Protein AF-A0A8X6F850-F1 (afdb_monomer_lite)

Foldseek 3Di:
DDPVVVVVLVVLLVVCLVPQFDDPDPVRSVVRSVVVSCCCPDVVNVVPDDDDDDDDDDDDPVVVVVPDDDDDDDDPPDPDDDDDDDDD

Structure (mmCIF, N/CA/C/O backbone):
data_AF-A0A8X6F850-F1
#
_entry.id   AF-A0A8X6F850-F1
#
loop_
_atom_site.group_PDB
_atom_site.id
_atom_site.type_symbol
_atom_site.label_atom_id
_atom_site.label_alt_id
_atom_site.label_comp_id
_atom_site.label_asym_id
_atom_site.label_entity_id
_atom_site.label_seq_id
_atom_site.pdbx_PDB_ins_code
_atom_site.Cartn_x
_atom_site.Cartn_y
_atom_site.Cartn_z
_atom_site.occupancy
_atom_site.B_iso_or_equiv
_atom_site.auth_seq_id
_atom_site.auth_comp_id
_atom_site.auth_asym_id
_atom_site.auth_atom_id
_atom_site.pdbx_PDB_model_num
ATOM 1 N N . MET A 1 1 ? -4.516 8.251 8.844 1.00 72.88 1 MET A N 1
ATOM 2 C CA . MET A 1 1 ? -3.565 7.357 8.147 1.00 72.88 1 MET A CA 1
ATOM 3 C C . MET A 1 1 ? -2.534 6.921 9.173 1.00 72.88 1 MET A C 1
ATOM 5 O O . MET A 1 1 ? -1.993 7.807 9.819 1.00 72.88 1 MET A O 1
ATOM 9 N N . SER A 1 2 ? -2.337 5.619 9.399 1.00 93.56 2 SER A N 1
ATOM 10 C CA . SER A 1 2 ? -1.290 5.119 10.307 1.00 93.56 2 SER A CA 1
ATOM 11 C C . SER A 1 2 ? 0.013 4.872 9.544 1.00 93.56 2 SER A C 1
ATOM 13 O O . SER A 1 2 ? -0.016 4.610 8.341 1.00 93.56 2 SER A O 1
ATOM 15 N N . GLU A 1 3 ? 1.147 4.932 10.238 1.00 96.50 3 GLU A N 1
ATOM 16 C CA . GLU A 1 3 ? 2.467 4.583 9.693 1.00 96.50 3 GLU A CA 1
ATOM 17 C C . GLU A 1 3 ? 2.486 3.157 9.125 1.00 96.50 3 GLU A C 1
ATOM 19 O O . GLU A 1 3 ? 2.886 2.948 7.983 1.00 96.50 3 GLU A O 1
ATOM 24 N N . GLU A 1 4 ? 1.902 2.202 9.851 1.00 94.81 4 GLU A N 1
ATOM 25 C CA . GLU A 1 4 ? 1.764 0.808 9.413 1.00 94.81 4 GLU A CA 1
ATOM 26 C C . GLU A 1 4 ? 1.070 0.672 8.047 1.00 94.81 4 GLU A C 1
ATOM 28 O O . GLU A 1 4 ? 1.418 -0.189 7.236 1.00 94.81 4 GLU A O 1
ATOM 33 N N . ALA A 1 5 ? 0.080 1.529 7.764 1.00 93.06 5 ALA A N 1
ATOM 34 C CA . ALA A 1 5 ? -0.595 1.522 6.472 1.00 93.06 5 ALA A CA 1
ATOM 35 C C . ALA A 1 5 ? 0.353 1.970 5.348 1.00 93.06 5 ALA A C 1
ATOM 37 O O . ALA A 1 5 ? 0.326 1.395 4.259 1.00 93.06 5 ALA A O 1
ATOM 38 N N . LEU A 1 6 ? 1.213 2.958 5.606 1.00 93.88 6 LEU A N 1
ATOM 39 C CA . LEU A 1 6 ? 2.217 3.425 4.647 1.00 93.88 6 LEU A CA 1
ATOM 40 C C . LEU A 1 6 ? 3.310 2.372 4.425 1.00 93.88 6 LEU A C 1
ATOM 42 O O . LEU A 1 6 ? 3.681 2.102 3.281 1.00 93.88 6 LEU A O 1
ATOM 46 N N . GLU A 1 7 ? 3.782 1.718 5.485 1.00 96.62 7 GLU A N 1
ATOM 47 C CA . GLU A 1 7 ? 4.761 0.632 5.388 1.00 96.62 7 GLU A CA 1
ATOM 48 C C . GLU A 1 7 ? 4.231 -0.557 4.582 1.00 96.62 7 GLU A C 1
ATOM 50 O O . GLU A 1 7 ? 4.926 -1.079 3.702 1.00 96.62 7 GLU A O 1
ATOM 55 N N . ALA A 1 8 ? 2.975 -0.950 4.818 1.00 94.56 8 ALA A N 1
ATOM 56 C CA . ALA A 1 8 ? 2.313 -1.985 4.033 1.00 94.56 8 ALA A CA 1
ATOM 57 C C . ALA A 1 8 ? 2.262 -1.610 2.542 1.00 94.56 8 ALA A C 1
ATOM 59 O O . ALA A 1 8 ? 2.577 -2.435 1.683 1.00 94.56 8 ALA A O 1
ATOM 60 N N . ARG A 1 9 ? 1.965 -0.345 2.217 1.00 95.69 9 ARG A N 1
ATOM 61 C CA . ARG A 1 9 ? 1.978 0.141 0.827 1.00 95.69 9 ARG A CA 1
ATOM 62 C C . ARG A 1 9 ? 3.368 0.166 0.205 1.00 95.69 9 ARG A C 1
ATOM 64 O O . ARG A 1 9 ? 3.509 -0.153 -0.976 1.00 95.69 9 ARG A O 1
ATOM 71 N N . ASN A 1 10 ? 4.406 0.470 0.976 1.00 96.31 10 ASN A N 1
ATOM 72 C CA . ASN A 1 10 ? 5.786 0.380 0.498 1.00 96.31 10 ASN A CA 1
ATOM 73 C C . ASN A 1 10 ? 6.185 -1.068 0.187 1.00 96.31 10 ASN A C 1
ATOM 75 O O . ASN A 1 10 ? 6.892 -1.318 -0.794 1.00 96.31 10 ASN A O 1
ATOM 79 N N . LYS A 1 11 ? 5.706 -2.030 0.982 1.00 97.12 11 LYS A N 1
ATOM 80 C CA . LYS A 1 11 ? 5.888 -3.460 0.709 1.00 97.12 11 LYS A CA 1
ATOM 81 C C . LYS A 1 11 ? 5.208 -3.872 -0.598 1.00 97.12 11 LYS A C 1
ATOM 83 O O . LYS A 1 11 ? 5.852 -4.516 -1.425 1.00 97.12 11 LYS A O 1
ATOM 88 N N . ASP A 1 12 ? 3.969 -3.435 -0.820 1.00 97.19 12 ASP A N 1
ATOM 89 C CA . ASP A 1 12 ? 3.251 -3.670 -2.079 1.00 97.19 12 ASP A CA 1
ATOM 90 C C . ASP A 1 12 ? 3.993 -3.063 -3.277 1.00 97.19 12 ASP A C 1
ATOM 92 O O . ASP A 1 12 ? 4.147 -3.713 -4.304 1.00 97.19 12 ASP A O 1
ATOM 96 N N . SER A 1 13 ? 4.513 -1.838 -3.143 1.00 97.06 13 SER A N 1
ATOM 97 C CA . SER A 1 13 ? 5.274 -1.164 -4.204 1.00 97.06 13 SER A CA 1
ATOM 98 C C . SER A 1 13 ? 6.519 -1.957 -4.621 1.0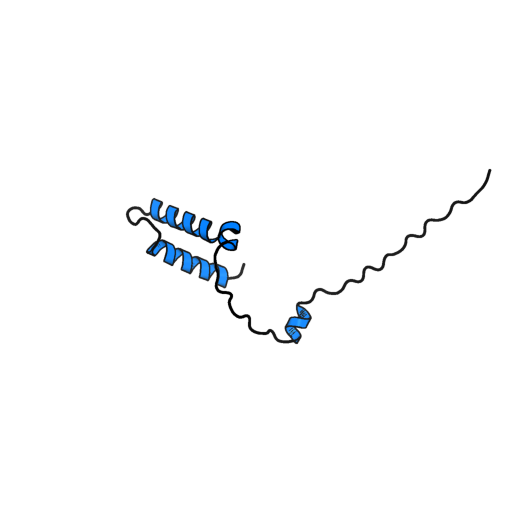0 97.06 13 SER A C 1
ATOM 100 O O . SER A 1 13 ? 6.757 -2.152 -5.815 1.00 97.06 13 SER A O 1
ATOM 102 N N . LYS A 1 14 ? 7.282 -2.492 -3.656 1.00 97.69 14 LYS A N 1
ATOM 103 C CA . LYS A 1 14 ? 8.429 -3.376 -3.936 1.00 97.69 14 LYS A CA 1
ATOM 104 C C . LYS A 1 14 ? 7.986 -4.661 -4.640 1.00 97.69 14 LYS A C 1
ATOM 106 O O . LYS A 1 14 ? 8.565 -5.025 -5.660 1.00 97.69 14 LYS A O 1
ATOM 111 N N . TYR A 1 15 ? 6.918 -5.289 -4.151 1.00 98.19 15 TYR A N 1
ATOM 112 C CA . TYR A 1 15 ? 6.361 -6.509 -4.736 1.00 98.19 15 TYR A CA 1
ATOM 113 C C . TYR A 1 15 ? 5.870 -6.302 -6.180 1.00 98.19 15 TYR A C 1
ATOM 115 O O . TYR A 1 15 ? 6.205 -7.076 -7.080 1.00 98.19 15 TYR A O 1
ATOM 123 N N . PHE A 1 16 ? 5.122 -5.227 -6.445 1.00 98.25 16 PHE A N 1
ATOM 124 C CA . PHE A 1 16 ? 4.686 -4.883 -7.797 1.00 98.25 16 PHE A CA 1
ATOM 125 C C . PHE A 1 16 ? 5.872 -4.565 -8.688 1.00 98.25 16 PHE A C 1
ATOM 127 O O . PHE A 1 16 ? 5.940 -5.093 -9.795 1.00 98.25 16 PHE A O 1
ATOM 134 N N . ARG A 1 17 ? 6.849 -3.797 -8.190 1.00 96.88 17 ARG A N 1
ATOM 135 C CA . ARG A 1 17 ? 8.082 -3.524 -8.926 1.00 96.88 17 ARG A CA 1
ATOM 136 C C . ARG A 1 17 ? 8.781 -4.802 -9.343 1.00 96.88 17 ARG A C 1
ATOM 138 O O . ARG A 1 17 ? 9.349 -4.804 -10.423 1.00 96.88 17 ARG A O 1
ATOM 145 N N . GLU A 1 18 ? 8.805 -5.846 -8.521 1.00 97.06 18 GLU A N 1
ATOM 146 C CA . GLU A 1 18 ? 9.485 -7.107 -8.824 1.00 97.06 18 GLU A CA 1
ATOM 147 C C . GLU A 1 18 ? 8.707 -7.968 -9.820 1.00 97.06 18 GLU A C 1
ATOM 149 O O . GLU A 1 18 ? 9.306 -8.417 -10.798 1.00 97.06 18 GLU A O 1
ATOM 154 N N . HIS A 1 19 ? 7.393 -8.109 -9.636 1.00 97.69 19 HIS A N 1
ATOM 155 C CA . HIS A 1 19 ? 6.600 -9.131 -10.327 1.00 97.69 19 HIS A CA 1
ATOM 156 C C . HIS A 1 19 ? 5.604 -8.613 -11.376 1.00 97.69 19 HIS A C 1
ATOM 158 O O . HIS A 1 19 ? 5.136 -9.401 -12.190 1.00 97.69 19 HIS A O 1
ATOM 164 N N . HIS A 1 20 ? 5.268 -7.322 -11.374 1.00 97.06 20 HIS A N 1
ATOM 165 C CA . HIS A 1 20 ? 4.147 -6.768 -12.150 1.00 97.06 20 HIS A CA 1
ATOM 166 C C . HIS A 1 20 ? 4.559 -5.609 -13.068 1.00 97.06 20 HIS A C 1
ATOM 168 O O . HIS A 1 20 ? 3.706 -4.844 -13.509 1.00 97.06 20 HIS A O 1
ATOM 174 N N . THR A 1 21 ? 5.856 -5.454 -13.361 1.00 97.88 21 THR A N 1
ATOM 175 C CA . THR A 1 21 ? 6.348 -4.386 -14.242 1.00 97.88 21 THR A CA 1
ATOM 176 C C . THR A 1 21 ? 7.153 -4.895 -15.420 1.00 97.88 21 THR A C 1
ATOM 178 O O . THR A 1 21 ? 7.895 -5.879 -15.345 1.00 97.88 21 THR A O 1
ATOM 181 N N . ARG A 1 22 ? 7.081 -4.129 -16.505 1.00 96.81 22 ARG A N 1
ATOM 182 C CA . ARG A 1 22 ? 7.981 -4.219 -17.649 1.00 96.81 22 ARG A CA 1
ATOM 183 C C . ARG A 1 22 ? 9.398 -3.785 -17.244 1.00 96.81 22 ARG A C 1
ATOM 185 O O . ARG A 1 22 ? 9.595 -2.695 -16.710 1.00 96.81 22 ARG A O 1
ATOM 192 N N . LYS A 1 23 ? 10.407 -4.626 -17.515 1.00 95.12 23 LYS A N 1
ATOM 193 C CA . LYS A 1 23 ? 11.801 -4.447 -17.034 1.00 95.12 23 LYS A CA 1
ATOM 194 C C . LYS A 1 23 ? 12.761 -3.766 -18.005 1.00 95.12 23 LYS A C 1
ATOM 196 O O . LYS A 1 23 ? 13.939 -3.633 -17.698 1.00 95.12 23 LYS A O 1
ATOM 201 N N . PHE A 1 24 ? 12.281 -3.341 -19.165 1.00 93.19 24 PHE A N 1
ATOM 202 C CA . PHE A 1 24 ? 13.142 -2.805 -20.219 1.00 93.19 24 PHE A CA 1
ATOM 203 C C . PHE A 1 24 ? 13.349 -1.285 -20.133 1.00 93.19 24 PHE A C 1
ATOM 205 O O . PHE A 1 24 ? 14.289 -0.761 -20.720 1.00 93.19 24 PHE A O 1
ATOM 212 N N . ASN A 1 25 ? 12.499 -0.560 -19.397 1.00 95.69 25 ASN A N 1
ATOM 213 C CA . ASN A 1 25 ? 12.604 0.888 -19.235 1.00 95.69 25 ASN A CA 1
ATOM 214 C C . ASN A 1 25 ? 12.087 1.319 -17.861 1.00 95.69 25 ASN A C 1
ATOM 216 O O . ASN A 1 25 ? 11.007 0.914 -17.426 1.00 95.69 25 ASN A O 1
ATOM 220 N N . ARG A 1 26 ? 12.827 2.213 -17.199 1.00 96.38 26 ARG A N 1
ATOM 221 C CA . ARG A 1 26 ? 12.430 2.797 -15.916 1.00 96.38 26 ARG A CA 1
ATOM 222 C C . ARG A 1 26 ? 11.086 3.523 -15.993 1.00 96.38 26 ARG A C 1
ATOM 224 O O . ARG A 1 26 ? 10.290 3.365 -15.073 1.00 96.38 26 ARG A O 1
ATOM 231 N N . LYS A 1 27 ? 10.825 4.303 -17.050 1.00 97.81 27 LYS A N 1
ATOM 232 C CA . LYS A 1 27 ? 9.575 5.077 -17.179 1.00 97.81 27 LYS A CA 1
ATOM 233 C C . LYS A 1 27 ? 8.362 4.149 -17.185 1.00 97.81 27 LYS A C 1
ATOM 235 O O . LYS A 1 27 ? 7.462 4.328 -16.374 1.00 97.81 27 LYS A O 1
ATOM 240 N N . GLN A 1 28 ? 8.391 3.126 -18.035 1.00 97.69 28 GLN A N 1
ATOM 241 C CA . GLN A 1 28 ? 7.316 2.135 -18.114 1.00 97.69 28 GLN A CA 1
ATOM 242 C C . GLN A 1 28 ? 7.215 1.309 -16.835 1.00 97.69 28 GLN A C 1
ATOM 244 O O . GLN A 1 28 ? 6.114 1.070 -16.362 1.00 97.69 28 GLN A O 1
ATOM 249 N N . SER A 1 29 ? 8.341 0.967 -16.199 1.00 97.56 29 SER A N 1
ATOM 250 C CA . SER A 1 29 ? 8.286 0.296 -14.901 1.00 97.56 29 SER A CA 1
ATOM 251 C C . SER A 1 29 ? 7.614 1.148 -13.822 1.00 97.56 29 SER A C 1
ATOM 253 O O . SER A 1 29 ? 6.947 0.582 -12.966 1.00 97.56 29 SER A O 1
ATOM 255 N N . MET A 1 30 ? 7.817 2.468 -13.797 1.00 97.50 30 MET A N 1
ATOM 256 C CA . MET A 1 30 ? 7.146 3.348 -12.829 1.00 97.50 30 MET A CA 1
ATOM 257 C C . MET A 1 30 ? 5.661 3.500 -13.148 1.00 97.50 30 MET A C 1
ATOM 259 O O . MET A 1 30 ? 4.838 3.468 -12.238 1.00 97.50 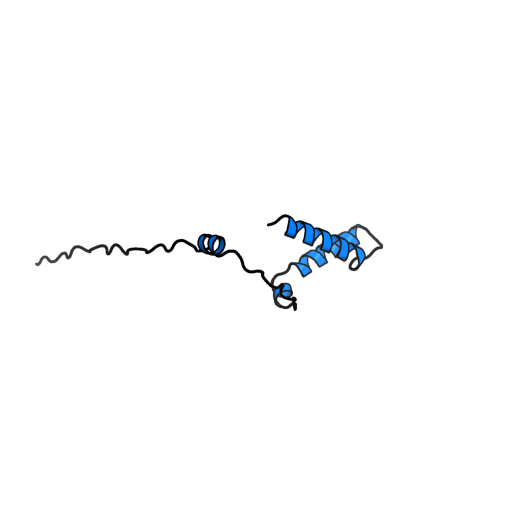30 MET A O 1
ATOM 263 N N . GLU A 1 31 ? 5.327 3.624 -14.430 1.00 98.12 31 GLU A N 1
ATOM 264 C CA . GLU A 1 31 ? 3.946 3.668 -14.905 1.00 98.12 31 GLU A CA 1
ATOM 265 C C . GLU A 1 31 ? 3.170 2.415 -14.471 1.00 98.12 31 GLU A C 1
ATOM 267 O O . GLU A 1 31 ? 2.112 2.533 -13.857 1.00 98.12 31 GLU A O 1
ATOM 272 N N . ASP A 1 32 ? 3.747 1.230 -14.681 1.00 98.12 32 ASP A N 1
ATOM 273 C CA . ASP A 1 32 ? 3.151 -0.052 -14.292 1.00 98.12 32 ASP A CA 1
ATOM 274 C C . ASP A 1 32 ? 2.923 -0.141 -12.772 1.00 98.12 32 ASP A C 1
ATOM 276 O O . ASP A 1 32 ? 1.856 -0.565 -12.326 1.00 98.12 32 ASP A O 1
ATOM 280 N N . ILE A 1 33 ? 3.888 0.312 -11.954 1.00 97.88 33 ILE A N 1
ATOM 281 C CA . ILE A 1 33 ? 3.721 0.348 -10.488 1.00 97.88 33 ILE A CA 1
ATOM 282 C C . ILE A 1 33 ? 2.545 1.243 -10.115 1.00 97.88 33 ILE A C 1
ATOM 284 O O . ILE A 1 33 ? 1.705 0.830 -9.321 1.00 97.88 33 ILE A O 1
ATOM 288 N N . ILE A 1 34 ? 2.468 2.453 -10.672 1.00 97.75 34 ILE A N 1
ATOM 289 C CA . ILE A 1 34 ? 1.391 3.397 -10.354 1.00 97.75 34 ILE A CA 1
ATOM 290 C C . ILE A 1 34 ? 0.037 2.803 -10.745 1.00 97.75 34 ILE A C 1
ATOM 292 O O . ILE A 1 34 ? -0.883 2.816 -9.930 1.00 97.75 34 ILE A O 1
ATOM 296 N N . GLN A 1 35 ? -0.077 2.220 -11.940 1.00 98.00 35 GLN A N 1
ATOM 297 C CA . GLN A 1 35 ? -1.309 1.567 -12.387 1.00 98.00 35 GLN A CA 1
ATOM 298 C C . GLN A 1 35 ? -1.729 0.440 -11.431 1.00 98.00 35 GLN A C 1
ATOM 300 O O . GLN A 1 35 ? -2.892 0.374 -11.030 1.00 98.00 35 GLN A O 1
ATOM 305 N N . MET A 1 36 ? -0.791 -0.403 -10.988 1.00 97.56 36 MET A N 1
ATOM 306 C CA . MET A 1 36 ? -1.088 -1.466 -10.018 1.00 97.56 36 MET A CA 1
ATOM 307 C C . MET A 1 36 ? -1.467 -0.935 -8.646 1.00 97.56 36 MET A C 1
ATOM 309 O O . MET A 1 36 ? -2.417 -1.432 -8.035 1.00 97.56 36 MET A O 1
ATOM 313 N N . LEU A 1 37 ? -0.793 0.110 -8.172 1.00 96.75 37 LEU A N 1
ATOM 314 C CA . LEU A 1 37 ? -1.153 0.747 -6.916 1.00 96.75 37 LEU A CA 1
ATOM 315 C C . LEU A 1 37 ? -2.580 1.313 -6.986 1.00 96.75 37 LEU A C 1
ATOM 317 O O . LEU A 1 37 ? -3.336 1.048 -6.053 1.00 96.75 37 LEU A O 1
ATOM 321 N N . LEU A 1 38 ? -2.965 1.971 -8.085 1.00 96.88 38 LEU A N 1
ATOM 322 C CA . LEU A 1 38 ? -4.306 2.534 -8.296 1.00 96.88 38 LEU A CA 1
ATOM 323 C C . LEU A 1 38 ? -5.393 1.455 -8.332 1.00 96.88 38 LEU A C 1
ATOM 325 O O . LEU A 1 38 ? -6.357 1.531 -7.571 1.00 96.88 38 LEU A O 1
ATOM 329 N N . VAL A 1 39 ? -5.215 0.415 -9.154 1.00 95.69 39 VAL A N 1
ATOM 330 C CA . VAL A 1 39 ? -6.160 -0.714 -9.237 1.00 95.69 39 VAL A CA 1
ATOM 331 C C . VAL A 1 39 ? -6.300 -1.399 -7.879 1.00 95.69 39 VAL A C 1
ATOM 333 O O . VAL A 1 39 ? -7.405 -1.729 -7.446 1.00 95.69 39 VAL A O 1
ATOM 336 N N . SER A 1 40 ? -5.184 -1.585 -7.166 1.00 94.19 40 SER A N 1
ATOM 337 C CA . SER A 1 40 ? -5.190 -2.238 -5.857 1.00 94.19 40 SER A CA 1
ATOM 338 C C . SER A 1 40 ? -5.921 -1.433 -4.779 1.00 94.19 40 SER A C 1
ATOM 340 O O . SER A 1 40 ? -6.456 -2.060 -3.863 1.00 94.19 40 SER A O 1
ATOM 342 N N . SER A 1 41 ? -5.980 -0.102 -4.892 1.00 93.56 41 SER A N 1
ATOM 343 C CA . SER A 1 41 ? -6.624 0.793 -3.920 1.00 93.56 41 SER A CA 1
ATOM 344 C C . SER A 1 41 ? -8.062 1.173 -4.266 1.00 93.56 41 SER A C 1
ATOM 346 O O . SER A 1 41 ? -8.739 1.779 -3.441 1.00 93.56 41 SER A O 1
ATOM 348 N N . GLU A 1 42 ? -8.526 0.862 -5.475 1.00 95.25 42 GLU A N 1
ATOM 349 C CA . GLU A 1 42 ? -9.844 1.285 -5.942 1.00 95.25 42 GLU A CA 1
ATOM 350 C C . GLU A 1 42 ? -10.960 0.596 -5.114 1.00 95.25 42 GLU A C 1
ATOM 352 O O . GLU A 1 42 ? -10.940 -0.637 -4.979 1.00 95.25 42 GLU A O 1
ATOM 357 N N . PRO A 1 43 ? -11.895 1.352 -4.494 1.00 94.31 43 PRO A N 1
ATOM 358 C CA . PRO A 1 43 ? -12.875 0.800 -3.557 1.00 94.31 43 PRO A CA 1
ATOM 359 C C . PRO A 1 43 ? -13.817 -0.237 -4.163 1.00 94.31 43 PRO A C 1
ATOM 361 O O . PRO A 1 43 ? -14.106 -1.242 -3.510 1.00 94.31 43 PRO A O 1
ATOM 364 N N . TYR A 1 44 ? -14.284 -0.029 -5.394 1.00 95.88 44 TYR A N 1
ATOM 365 C CA . TYR A 1 44 ? -15.231 -0.926 -6.046 1.00 95.88 44 TYR A CA 1
ATOM 366 C C . TYR A 1 44 ? -14.592 -2.296 -6.331 1.00 95.88 44 TYR A C 1
ATOM 368 O O . TYR A 1 44 ? -15.067 -3.321 -5.840 1.00 95.88 44 TYR A O 1
ATOM 376 N N . ILE A 1 45 ? -13.435 -2.329 -6.986 1.00 94.00 45 ILE A N 1
ATOM 377 C CA . ILE A 1 45 ? -12.598 -3.507 -7.234 1.00 94.00 45 ILE A CA 1
ATOM 378 C C . ILE A 1 45 ? -12.179 -4.153 -5.908 1.00 94.00 45 ILE A C 1
ATOM 380 O O . ILE A 1 45 ? -12.105 -5.379 -5.808 1.00 94.00 45 ILE A O 1
ATOM 384 N N . THR A 1 46 ? -11.890 -3.362 -4.871 1.00 93.19 46 THR A N 1
ATOM 385 C CA . THR A 1 46 ? -11.579 -3.892 -3.533 1.00 93.19 46 THR A CA 1
ATOM 386 C C . THR A 1 46 ? -12.793 -4.584 -2.916 1.00 93.19 46 THR A C 1
ATOM 388 O O . THR A 1 46 ? -12.649 -5.672 -2.366 1.00 93.19 46 THR A O 1
ATOM 391 N N . SER A 1 47 ? -13.996 -4.023 -3.048 1.00 92.81 47 SER A N 1
ATOM 392 C CA . SER A 1 47 ? -15.222 -4.624 -2.506 1.00 92.81 47 SER A CA 1
ATOM 393 C C . SER A 1 47 ? -15.561 -5.980 -3.140 1.00 92.81 47 SER A C 1
ATOM 395 O O . SER A 1 47 ? -16.088 -6.862 -2.464 1.00 92.81 47 SER A O 1
ATOM 397 N N . LEU A 1 48 ? -15.194 -6.173 -4.412 1.00 94.00 48 LEU A N 1
ATOM 398 C CA . LEU A 1 48 ? -15.397 -7.421 -5.154 1.00 94.00 48 LEU A CA 1
ATOM 399 C C . LEU A 1 48 ? -14.322 -8.483 -4.858 1.00 94.00 48 LEU A C 1
ATOM 401 O O . LEU A 1 48 ? -14.529 -9.674 -5.108 1.00 94.00 48 LEU A O 1
ATOM 405 N N . ARG A 1 49 ? -13.157 -8.083 -4.332 1.00 90.75 49 ARG A N 1
ATOM 406 C CA . ARG A 1 49 ? -12.046 -8.995 -4.034 1.00 90.75 49 ARG A CA 1
ATOM 407 C C . ARG A 1 49 ? -12.337 -9.838 -2.788 1.00 90.75 49 ARG A C 1
ATOM 409 O O . ARG A 1 49 ? -12.734 -9.346 -1.735 1.00 90.75 49 ARG A O 1
ATOM 416 N N . LYS A 1 50 ? -12.056 -11.142 -2.876 1.00 87.69 50 LYS A N 1
ATOM 417 C CA . LYS A 1 50 ? -12.158 -12.064 -1.734 1.00 87.69 50 LYS A CA 1
ATOM 418 C C . LYS A 1 50 ? -10.968 -11.861 -0.792 1.00 87.69 50 LYS A C 1
ATOM 420 O O . LYS A 1 50 ? -9.880 -12.371 -1.048 1.00 87.69 50 LYS A O 1
ATOM 425 N N . PHE A 1 51 ? -11.177 -11.156 0.318 1.00 85.00 51 PHE A N 1
ATOM 426 C CA . PHE A 1 51 ? -10.166 -10.996 1.366 1.00 85.00 51 PHE A CA 1
ATOM 427 C C . PHE A 1 51 ? -10.364 -11.980 2.520 1.00 85.00 51 PHE A C 1
ATOM 429 O O . PHE A 1 51 ? -11.477 -12.191 3.006 1.00 85.00 51 PHE A O 1
ATOM 436 N N . LYS A 1 52 ? -9.257 -12.534 3.025 1.00 86.00 52 LYS A N 1
ATOM 437 C CA . LYS A 1 52 ? -9.258 -13.248 4.306 1.00 86.00 52 LYS A CA 1
ATOM 438 C C . LYS A 1 52 ? -9.416 -12.221 5.427 1.00 86.00 52 LYS A C 1
ATOM 440 O O . LYS A 1 52 ? -8.549 -11.370 5.615 1.00 86.00 52 LYS A O 1
ATOM 445 N N . ARG A 1 53 ? -10.518 -12.291 6.178 1.00 83.06 53 ARG A N 1
ATOM 446 C CA . ARG A 1 53 ? -10.714 -11.440 7.359 1.00 83.06 53 ARG A CA 1
ATOM 447 C C . ARG A 1 53 ? -9.715 -11.848 8.442 1.00 83.06 53 ARG A C 1
ATOM 449 O O . ARG A 1 53 ? -9.644 -13.021 8.805 1.00 83.06 53 ARG A O 1
ATOM 456 N N . LYS A 1 54 ? -8.954 -10.883 8.962 1.00 85.06 54 LYS A N 1
ATOM 457 C CA . LYS A 1 54 ? -8.129 -11.101 10.156 1.00 85.06 54 LYS A CA 1
ATOM 458 C C . LYS A 1 54 ? -9.049 -11.286 11.365 1.00 85.06 54 LYS A C 1
ATOM 460 O O . LYS A 1 54 ? -10.059 -10.589 11.483 1.00 85.06 54 LYS A O 1
ATOM 465 N N . LYS A 1 55 ? -8.704 -12.224 12.251 1.00 85.75 55 LYS A N 1
ATOM 466 C CA . LYS A 1 55 ? -9.373 -12.354 13.550 1.00 85.75 55 LYS A CA 1
ATOM 467 C C . LYS A 1 55 ? -9.064 -11.093 14.358 1.00 85.75 55 LYS A C 1
ATOM 469 O O . LYS A 1 55 ? -7.913 -10.668 14.394 1.00 85.75 55 LYS A O 1
ATOM 474 N N . LYS A 1 56 ? -10.092 -10.476 14.937 1.00 86.06 56 LYS A N 1
ATOM 475 C CA . LYS A 1 56 ? -9.916 -9.354 15.863 1.00 86.06 56 LYS A CA 1
ATOM 476 C C . LYS A 1 56 ? -9.736 -9.926 17.260 1.00 86.06 56 LYS A C 1
ATOM 478 O O . LYS A 1 56 ? -10.512 -10.794 17.655 1.00 86.06 56 LYS A O 1
ATOM 483 N N . GLU A 1 57 ? -8.735 -9.445 17.978 1.00 87.94 57 GLU A N 1
ATOM 484 C CA . GLU A 1 57 ? -8.608 -9.728 19.405 1.00 87.94 57 GLU A CA 1
ATOM 485 C C . GLU A 1 57 ? -9.561 -8.836 20.208 1.00 87.94 57 GLU A C 1
ATOM 487 O O . GLU A 1 57 ? -9.976 -7.768 19.744 1.00 87.94 57 GLU A O 1
ATOM 492 N N . SER A 1 58 ? -9.957 -9.303 21.393 1.00 89.62 58 SER A N 1
ATO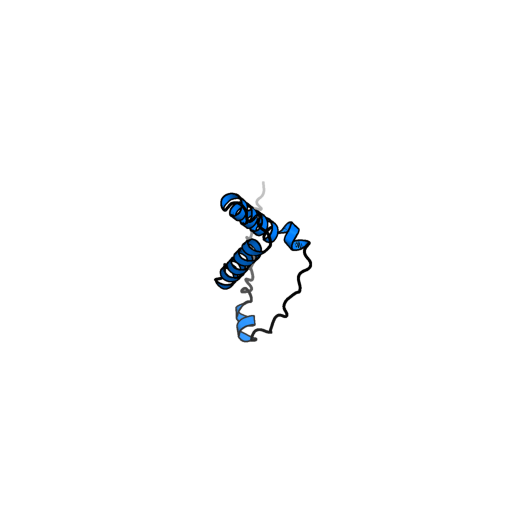M 493 C CA . SER A 1 58 ? -10.842 -8.538 22.270 1.00 89.62 58 SER A CA 1
ATOM 494 C C . SER A 1 58 ? -10.073 -7.398 22.924 1.00 89.62 58 SER A C 1
ATOM 496 O O . SER A 1 58 ? -9.019 -7.616 23.514 1.00 89.62 58 SER A O 1
ATOM 498 N N . LEU A 1 59 ? -10.647 -6.196 22.891 1.00 90.62 59 LEU A N 1
ATOM 499 C CA . LEU A 1 59 ? -10.145 -5.069 23.673 1.00 90.62 59 LEU A CA 1
ATOM 500 C C . LEU A 1 59 ? -10.538 -5.217 25.156 1.00 90.62 59 LEU A C 1
ATOM 502 O O . LEU A 1 59 ? -11.561 -5.848 25.455 1.00 90.62 59 LEU A O 1
ATOM 506 N N . PRO A 1 60 ? -9.777 -4.617 26.091 1.00 93.69 60 PRO A N 1
ATOM 507 C CA . PRO A 1 60 ? -10.174 -4.523 27.492 1.00 93.69 60 PRO A CA 1
ATOM 508 C C . PRO A 1 60 ? -11.509 -3.781 27.666 1.00 93.69 60 PRO A C 1
ATOM 510 O O . PRO A 1 60 ? -11.823 -2.849 26.922 1.00 93.69 60 PRO A O 1
ATOM 513 N N . LYS A 1 61 ? -12.290 -4.169 28.684 1.00 89.56 61 LYS A N 1
ATOM 514 C CA . LYS A 1 61 ? -13.625 -3.599 28.958 1.00 89.56 61 LYS A CA 1
ATOM 515 C C . LYS A 1 61 ? -13.593 -2.084 29.181 1.00 89.56 61 LYS A C 1
ATOM 517 O O . LYS A 1 61 ? 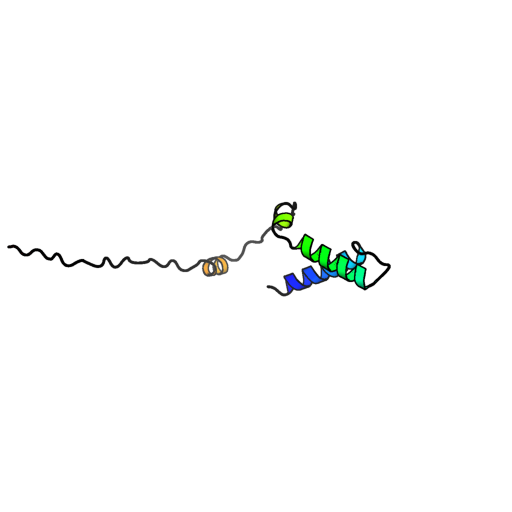-14.494 -1.389 28.726 1.00 89.56 61 LYS A O 1
ATOM 522 N N . GLU A 1 62 ? -12.553 -1.589 29.845 1.00 90.75 62 GLU A N 1
ATOM 523 C CA . GLU A 1 62 ? -12.352 -0.162 30.128 1.00 90.75 62 GLU A CA 1
ATOM 524 C C . GLU A 1 62 ? -12.208 0.648 28.834 1.00 90.75 62 GLU A C 1
ATOM 526 O O . GLU A 1 62 ? -12.934 1.616 28.617 1.00 90.75 62 GLU A O 1
ATOM 531 N N . VAL A 1 63 ? -11.362 0.175 27.913 1.00 91.31 63 VAL A N 1
ATOM 532 C CA . VAL A 1 63 ? -11.142 0.798 26.599 1.00 91.31 63 VAL A CA 1
ATOM 533 C C . VAL A 1 63 ? -12.435 0.811 25.780 1.00 91.31 63 VAL A C 1
ATOM 535 O O . VAL A 1 63 ? -12.785 1.827 25.183 1.00 91.31 63 VAL A O 1
ATOM 538 N N . LEU A 1 64 ? -13.197 -0.289 25.798 1.00 90.25 64 LEU A N 1
ATOM 539 C CA . LEU A 1 64 ? -14.513 -0.361 25.148 1.00 90.25 64 LEU A CA 1
ATOM 540 C C . LEU A 1 64 ? -15.526 0.631 25.736 1.00 90.25 64 LEU A C 1
ATOM 542 O O . LEU A 1 64 ? -16.395 1.108 25.006 1.00 90.25 64 LEU A O 1
ATOM 546 N N . GLY A 1 65 ? -15.428 0.940 27.031 1.00 88.06 65 GLY A N 1
ATOM 547 C CA . GLY A 1 65 ? -16.234 1.970 27.683 1.00 88.06 65 GLY A CA 1
ATOM 548 C C . GLY A 1 65 ? -15.950 3.368 27.132 1.00 88.06 65 GLY A C 1
ATOM 549 O O . GLY A 1 65 ? -16.888 4.116 26.876 1.00 88.06 65 GLY A O 1
ATOM 550 N N . MET A 1 66 ? -14.677 3.680 26.869 1.00 88.88 66 MET A N 1
ATOM 551 C CA . MET A 1 66 ? -14.234 4.982 26.346 1.00 88.88 66 MET A CA 1
ATOM 552 C C . MET A 1 66 ? -14.552 5.198 24.858 1.00 88.88 66 MET A C 1
ATOM 554 O O . MET A 1 66 ? -14.639 6.334 24.404 1.00 88.88 66 MET A O 1
ATOM 558 N N . LEU A 1 67 ? -14.730 4.121 24.086 1.00 90.00 67 LEU A N 1
ATOM 559 C CA . LEU A 1 67 ? -15.034 4.171 22.647 1.00 90.00 67 LEU A CA 1
ATOM 560 C C . LEU A 1 67 ? -16.490 4.556 22.329 1.00 90.00 67 LEU A C 1
ATOM 562 O O . LEU A 1 67 ? -16.809 4.840 21.174 1.00 90.00 67 LEU A O 1
ATOM 566 N N . LYS A 1 68 ? -17.393 4.522 23.316 1.00 83.38 68 LYS A N 1
ATOM 567 C CA . LYS A 1 68 ? -18.809 4.845 23.110 1.00 83.38 68 LYS A CA 1
ATOM 568 C C . LYS A 1 68 ? -18.996 6.360 23.084 1.00 83.38 68 LYS A C 1
ATOM 570 O O . LYS A 1 68 ? -18.559 7.052 23.997 1.00 83.38 68 LYS A O 1
ATOM 575 N N . ALA A 1 69 ? -19.685 6.864 22.061 1.00 81.50 69 ALA A N 1
ATOM 576 C CA . ALA A 1 69 ? -20.082 8.266 22.023 1.00 81.50 69 ALA A CA 1
ATOM 577 C C . ALA A 1 69 ? -20.967 8.602 23.243 1.00 81.50 69 ALA A C 1
ATOM 579 O O . ALA A 1 69 ? -21.789 7.765 23.640 1.00 81.50 69 ALA A O 1
ATOM 580 N N . PRO A 1 70 ? -20.816 9.796 23.844 1.00 79.50 70 PRO A N 1
ATOM 581 C CA . PRO A 1 70 ? -21.695 10.230 24.918 1.00 79.50 70 PRO A CA 1
ATOM 582 C C . PRO A 1 70 ? -23.137 10.293 24.406 1.00 79.50 70 PRO A C 1
ATOM 584 O O . PRO A 1 70 ? -23.407 10.817 23.326 1.00 79.50 70 PRO A O 1
ATOM 587 N N . GLN A 1 71 ? -24.063 9.735 25.182 1.00 76.81 71 GLN A N 1
ATOM 588 C CA . GLN A 1 71 ? -25.489 9.804 24.882 1.00 76.81 71 GLN A CA 1
ATOM 5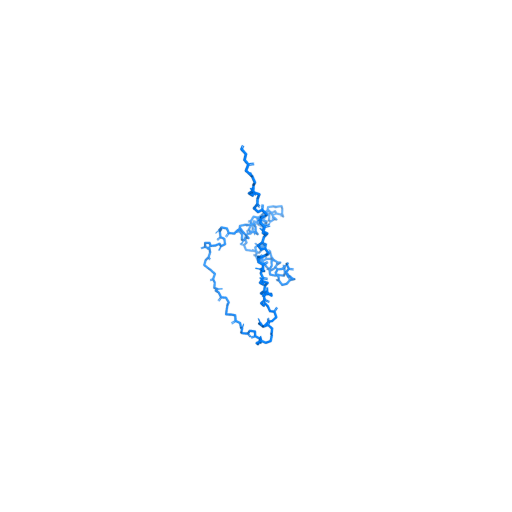89 C C . GLN A 1 71 ? -25.965 11.223 25.199 1.00 76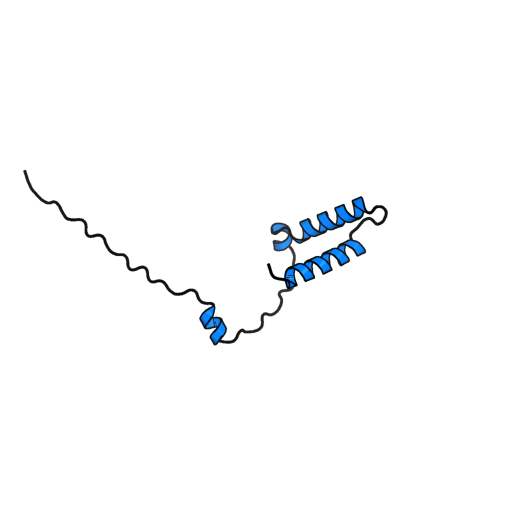.81 71 GLN A C 1
ATOM 591 O O . GLN A 1 71 ? -26.137 11.575 26.363 1.00 76.81 71 GLN A O 1
ATOM 596 N N . VAL A 1 72 ? -26.128 12.057 24.173 1.00 77.31 72 VAL A N 1
ATOM 597 C CA . VAL A 1 72 ? -26.712 13.392 24.327 1.00 77.31 72 VAL A CA 1
ATOM 598 C C . VAL A 1 72 ? -28.226 13.246 24.221 1.00 77.31 72 VAL A C 1
ATOM 600 O O . VAL A 1 72 ? -28.763 13.046 23.133 1.00 77.31 72 VAL A O 1
ATOM 603 N N . SER A 1 73 ? -28.925 13.320 25.351 1.00 75.00 73 SER A N 1
ATOM 604 C CA . SER A 1 73 ? -30.376 13.497 25.352 1.00 75.00 73 SER A CA 1
ATOM 605 C C . SER A 1 73 ? -30.688 14.939 24.951 1.00 75.00 73 SER A C 1
ATOM 607 O O . SER A 1 73 ? -30.445 15.864 25.725 1.00 75.00 73 SER A O 1
ATOM 609 N N . PHE A 1 74 ? -31.208 15.143 23.741 1.00 67.56 74 PHE A N 1
ATOM 610 C CA . PHE A 1 74 ? -31.778 16.427 23.345 1.00 67.56 74 PHE A CA 1
ATOM 611 C C . PHE A 1 74 ? -33.135 16.591 24.031 1.00 67.56 74 PHE A C 1
ATOM 613 O O . PHE A 1 74 ? -34.123 15.988 23.618 1.00 67.56 74 PHE A O 1
ATOM 620 N N . SER A 1 75 ? -33.184 17.396 25.089 1.00 62.12 75 SER A N 1
ATOM 621 C CA . SER A 1 75 ? -34.448 17.865 25.650 1.00 62.12 75 SER A CA 1
ATOM 622 C C . SER A 1 75 ? -35.056 18.861 24.661 1.00 62.12 75 SER A C 1
ATOM 624 O O . SER A 1 75 ? -34.526 19.959 24.493 1.00 62.12 75 SER A O 1
ATOM 626 N N . GLN A 1 76 ? -36.134 18.479 23.975 1.00 57.25 76 GLN A N 1
ATOM 627 C CA . GLN A 1 76 ? -36.949 19.421 23.208 1.00 57.25 76 GLN A CA 1
ATOM 628 C C . GLN A 1 76 ? -37.508 20.463 24.184 1.00 57.25 76 GLN A C 1
ATOM 630 O O . GLN A 1 76 ? -38.377 20.159 24.996 1.00 57.25 76 GLN A O 1
ATOM 635 N N . GLN A 1 77 ? -36.978 21.685 24.137 1.00 53.94 77 GLN A N 1
ATOM 636 C CA . GLN A 1 77 ? -37.679 22.839 24.682 1.00 53.94 77 GLN A CA 1
ATOM 637 C C . GLN A 1 77 ? -38.826 23.149 23.724 1.00 53.94 77 GLN A C 1
ATOM 639 O O . GLN A 1 77 ? -38.632 23.723 22.655 1.00 53.94 77 GLN A O 1
ATOM 644 N N . GLU A 1 78 ? -40.005 22.675 24.102 1.00 52.47 78 GLU A N 1
ATOM 645 C CA . GLU A 1 78 ? -41.289 23.020 23.514 1.00 52.47 78 GLU A CA 1
ATOM 646 C C . GLU A 1 78 ? -41.483 24.537 23.672 1.00 52.47 78 GLU A C 1
ATOM 648 O O . GLU A 1 78 ? -41.700 25.050 24.771 1.00 52.47 78 GLU A O 1
ATOM 653 N N . SER A 1 79 ? -41.292 25.285 22.583 1.00 46.66 79 SER A N 1
ATOM 654 C CA . SER A 1 79 ? -41.614 26.706 22.526 1.00 46.66 79 SER A CA 1
ATOM 655 C C . SER A 1 79 ? -43.131 26.847 22.595 1.00 46.66 79 SER A C 1
ATOM 657 O O . SER A 1 79 ? -43.827 26.621 21.608 1.00 46.66 79 SER A O 1
ATOM 659 N N . SER A 1 80 ? -43.637 27.194 23.774 1.00 51.38 80 SER A N 1
ATOM 660 C CA . SER A 1 80 ? -45.021 27.600 23.989 1.00 51.38 80 SER A CA 1
ATOM 661 C C . SER A 1 80 ? -45.358 28.800 23.098 1.00 51.38 80 SER A C 1
ATOM 663 O O . SER A 1 80 ? -44.856 29.903 23.334 1.00 51.38 80 SER A O 1
ATOM 665 N N . GLU A 1 81 ? -46.199 28.594 22.084 1.00 52.47 81 GLU A N 1
ATOM 666 C CA . GLU A 1 81 ? -46.858 29.683 21.361 1.00 52.47 81 GLU A CA 1
ATOM 667 C C . GLU A 1 81 ? -47.848 30.394 22.303 1.00 52.47 81 GLU A C 1
ATOM 669 O O . GLU A 1 81 ? -48.664 29.725 22.943 1.00 52.47 81 GLU A O 1
ATOM 674 N N . PRO A 1 82 ? -47.821 31.733 22.424 1.00 51.03 82 PRO A N 1
ATOM 675 C CA . PRO A 1 82 ? -48.883 32.451 23.109 1.00 51.03 82 PRO A CA 1
ATOM 676 C C . PRO A 1 82 ? -50.137 32.488 22.224 1.00 51.03 82 PRO A C 1
ATOM 678 O O . PRO A 1 82 ? -50.145 33.086 21.148 1.00 51.03 82 PRO A O 1
ATOM 681 N N . SER A 1 83 ? -51.214 31.869 22.709 1.00 55.47 83 SER A N 1
ATOM 682 C CA . SER A 1 83 ? -52.559 31.974 22.149 1.00 55.47 83 SER A CA 1
ATOM 683 C C . SER A 1 83 ? -53.041 33.429 22.181 1.00 55.47 83 SER A C 1
ATOM 685 O O . SER A 1 83 ? -53.371 33.954 23.246 1.00 55.47 83 SER A O 1
ATOM 687 N N . ALA A 1 84 ? -53.119 34.079 21.022 1.00 55.16 84 ALA A N 1
ATOM 688 C CA . ALA A 1 84 ? -53.866 35.321 20.865 1.00 55.16 84 ALA A CA 1
ATOM 689 C C . ALA A 1 84 ? -55.335 34.985 20.566 1.00 55.16 84 ALA A C 1
ATOM 691 O O . ALA A 1 84 ? -55.735 34.825 19.416 1.00 55.16 84 ALA A O 1
ATOM 692 N N . SER A 1 85 ? -56.126 34.847 21.628 1.00 54.47 85 SER A N 1
ATOM 693 C CA . SER A 1 85 ? -57.578 34.994 21.579 1.00 54.47 85 SER A CA 1
ATOM 694 C C . SER A 1 85 ? -57.931 36.414 22.017 1.00 54.47 85 SER A C 1
ATOM 696 O O . SER A 1 85 ? -57.834 36.713 23.206 1.00 54.47 85 SER A O 1
ATOM 698 N N . ASP A 1 86 ? -58.351 37.271 21.088 1.00 60.94 86 ASP A N 1
ATOM 699 C CA . ASP A 1 86 ? -59.264 38.370 21.411 1.00 60.94 86 ASP A CA 1
ATOM 700 C C . ASP A 1 86 ? -60.127 38.748 20.197 1.00 60.94 86 ASP A C 1
ATOM 702 O O . ASP A 1 86 ? -59.738 38.553 19.047 1.00 60.94 86 ASP A O 1
ATOM 706 N N . SER A 1 87 ? -61.336 39.198 20.509 1.00 58.91 87 SER A N 1
ATOM 707 C CA . SER A 1 87 ? -62.576 39.146 19.735 1.00 58.91 87 SER A CA 1
ATOM 708 C C . SER A 1 87 ? -62.895 40.472 19.031 1.00 58.91 87 SER A C 1
ATOM 710 O O . SER A 1 87 ? -62.401 41.521 19.441 1.00 58.91 87 SER A O 1
ATOM 712 N N . GLY A 1 88 ? -63.793 40.447 18.035 1.00 42.91 88 GLY A N 1
ATOM 713 C CA . GLY A 1 88 ? -64.377 41.649 17.419 1.00 42.91 88 GLY A CA 1
ATOM 714 C C . GLY A 1 88 ? -65.030 41.396 16.074 1.00 42.91 88 GLY A C 1
ATOM 715 O O . GLY A 1 88 ? -64.353 41.664 15.062 1.00 42.91 88 GLY A O 1
#

pLDDT: mean 86.0, std 15.38, range [42.91, 98.25]

Radius of gyration: 28.06 Å; chains: 1; bounding box: 78×55×50 Å

Sequence (88 aa):
MSEEALEARNKDSKYFREHHTRKFNRKQSMEDIIQMLLVSSEPYITSLRKFKRKKKESLPKEVLGMLKAPQVSFSQQESSEPSASDSG

Organism: Trichonephila clavata (NCBI:txid2740835)

Secondary structure (DSSP, 8-state):
--HHHHHHHHHHHHHHHHHSS-SS-HHHHHHHHHHHHHHHH-HHHHHHS-PPPPPPPPPPHHHHHHTSPP------------------